Protein AF-A0A7C7WLL2-F1 (afdb_monomer_lite)

Secondary structure (DSSP, 8-state):
------EEEE----TT----HHHHHIIIIIHHHHHHHHHTTSEEEEEEE-TTS-EEEEEEE-HHHHHHHHHHHHHHHHHHHHHHHHHHHHTT-

Radius of gyration: 18.77 Å; chains: 1; bounding box: 48×25×51 Å

pLDDT: mean 73.55, std 18.35, range [29.75, 93.69]

Structure (mmCIF, N/CA/C/O backbone):
data_AF-A0A7C7WLL2-F1
#
_entry.id   AF-A0A7C7WLL2-F1
#
loop_
_atom_site.group_PDB
_atom_site.id
_atom_site.type_symbol
_atom_site.label_atom_id
_atom_site.label_alt_id
_atom_site.label_comp_id
_atom_site.label_asym_id
_atom_site.label_entity_id
_atom_site.label_seq_id
_atom_site.pdbx_PDB_ins_code
_atom_site.Cartn_x
_atom_site.Cartn_y
_atom_site.Cartn_z
_atom_site.occupancy
_atom_site.B_iso_or_equiv
_atom_site.auth_seq_id
_atom_site.auth_comp_id
_atom_site.auth_asym_id
_atom_site.auth_atom_id
_atom_site.pdbx_PDB_model_num
ATOM 1 N N . MET A 1 1 ? -7.944 16.378 -4.404 1.00 29.75 1 MET A N 1
ATOM 2 C CA . MET A 1 1 ? -7.373 15.457 -5.411 1.00 29.75 1 MET A CA 1
ATOM 3 C C . MET A 1 1 ? -6.427 14.500 -4.694 1.00 29.75 1 MET A C 1
ATOM 5 O O . MET A 1 1 ? -5.422 14.959 -4.164 1.00 29.75 1 MET A O 1
ATOM 9 N N . LEU A 1 2 ? -6.768 13.210 -4.573 1.00 32.12 2 LEU A N 1
ATOM 10 C CA . LEU A 1 2 ? -5.834 12.215 -4.032 1.00 32.12 2 LEU A CA 1
ATOM 11 C C . LEU A 1 2 ? -4.700 12.045 -5.043 1.00 32.12 2 LEU A C 1
ATOM 13 O O . LEU A 1 2 ? -4.908 11.475 -6.114 1.00 32.12 2 LEU A O 1
ATOM 17 N N . HIS A 1 3 ? -3.528 12.585 -4.719 1.00 32.59 3 HIS A N 1
ATOM 18 C CA . HIS A 1 3 ? -2.330 12.341 -5.505 1.00 32.59 3 HIS A CA 1
ATOM 19 C C . HIS A 1 3 ? -2.050 10.832 -5.432 1.00 32.59 3 HIS A C 1
ATOM 21 O O . HIS A 1 3 ? -2.109 10.266 -4.334 1.00 32.59 3 HIS A O 1
ATOM 27 N N . PRO A 1 4 ? -1.828 10.140 -6.564 1.00 40.03 4 PRO A N 1
ATOM 28 C CA . PRO A 1 4 ? -1.380 8.756 -6.519 1.00 40.03 4 PRO A CA 1
ATOM 29 C C . PRO A 1 4 ? -0.136 8.702 -5.629 1.00 40.03 4 PRO A C 1
ATOM 31 O O . PRO A 1 4 ? 0.740 9.551 -5.760 1.00 40.03 4 PRO A O 1
ATOM 34 N N . ILE A 1 5 ? -0.090 7.753 -4.691 1.00 46.78 5 ILE A N 1
ATOM 35 C CA . ILE A 1 5 ? 1.085 7.535 -3.844 1.00 46.78 5 ILE A CA 1
ATOM 36 C C . ILE A 1 5 ? 2.229 7.135 -4.780 1.00 46.78 5 ILE A C 1
ATOM 38 O O . ILE A 1 5 ? 2.357 5.974 -5.159 1.00 46.78 5 ILE A O 1
ATOM 42 N N . GLU A 1 6 ? 3.009 8.116 -5.214 1.00 49.69 6 GLU A N 1
ATOM 43 C CA . GLU A 1 6 ? 4.181 7.924 -6.049 1.00 49.69 6 GLU A CA 1
ATOM 44 C C . GLU A 1 6 ? 5.349 7.640 -5.111 1.00 49.69 6 GLU A C 1
ATOM 46 O O . GLU A 1 6 ? 6.060 8.534 -4.649 1.00 49.69 6 GLU A O 1
ATOM 51 N N . VAL A 1 7 ? 5.504 6.367 -4.746 1.00 55.94 7 VAL A N 1
ATOM 52 C CA . VAL A 1 7 ? 6.686 5.945 -3.996 1.00 55.94 7 VAL A CA 1
ATOM 53 C C . VAL A 1 7 ? 7.862 5.973 -4.967 1.00 55.94 7 VAL A C 1
ATOM 55 O O . VAL A 1 7 ? 7.975 5.116 -5.845 1.00 55.94 7 VAL A O 1
ATOM 58 N N . ARG A 1 8 ? 8.722 6.987 -4.827 1.00 55.59 8 ARG A N 1
ATOM 59 C CA . ARG A 1 8 ? 9.949 7.144 -5.614 1.00 55.59 8 ARG A CA 1
ATOM 60 C C . ARG A 1 8 ? 11.120 6.557 -4.838 1.00 55.59 8 ARG A C 1
ATOM 62 O O . ARG A 1 8 ? 11.595 7.173 -3.886 1.00 55.59 8 ARG A O 1
ATOM 69 N N . ILE A 1 9 ? 11.609 5.392 -5.261 1.00 60.03 9 ILE A N 1
ATOM 70 C CA . ILE A 1 9 ? 12.848 4.825 -4.715 1.00 60.03 9 ILE A CA 1
ATOM 71 C C . ILE A 1 9 ? 13.989 5.130 -5.677 1.00 60.03 9 ILE A C 1
ATOM 73 O O . ILE A 1 9 ? 13.981 4.707 -6.836 1.00 60.03 9 ILE A O 1
ATOM 77 N N . ARG A 1 10 ? 14.962 5.901 -5.184 1.00 59.06 10 ARG A N 1
ATOM 78 C CA . ARG A 1 10 ? 16.213 6.186 -5.889 1.00 59.06 10 ARG A CA 1
ATOM 79 C C . ARG A 1 10 ? 17.140 4.986 -5.739 1.00 59.06 10 ARG A C 1
ATOM 81 O O . ARG A 1 10 ? 17.367 4.533 -4.621 1.00 59.06 10 ARG A O 1
ATOM 88 N N . TYR A 1 11 ? 17.683 4.512 -6.853 1.00 49.19 11 TYR A N 1
ATOM 89 C CA . TYR A 1 11 ? 18.733 3.501 -6.850 1.00 49.19 11 TYR A CA 1
ATOM 90 C C . TYR A 1 11 ? 20.052 4.190 -7.173 1.00 49.19 11 TYR A C 1
ATOM 92 O O . TYR A 1 11 ? 20.223 4.725 -8.266 1.00 49.19 11 TYR A O 1
ATOM 100 N N . GLY A 1 12 ? 20.971 4.204 -6.213 1.00 49.28 12 GLY A N 1
ATOM 101 C CA . GLY A 1 12 ? 22.308 4.749 -6.409 1.00 49.28 12 GLY A CA 1
ATOM 102 C C . GLY A 1 12 ? 22.939 5.182 -5.095 1.00 49.28 12 GLY A C 1
ATOM 103 O O . GLY A 1 12 ? 22.367 5.987 -4.363 1.00 49.28 12 GLY A O 1
ATOM 104 N N . ASN A 1 13 ? 24.125 4.648 -4.816 1.00 49.72 13 ASN A N 1
ATOM 105 C CA . ASN A 1 13 ? 24.997 5.159 -3.770 1.00 49.72 13 ASN A CA 1
ATOM 106 C C . ASN A 1 13 ? 25.489 6.547 -4.230 1.00 49.72 13 ASN A C 1
ATOM 108 O O . ASN A 1 13 ? 26.020 6.627 -5.345 1.00 49.72 13 ASN A O 1
ATOM 112 N N . PRO A 1 14 ? 25.286 7.650 -3.481 1.00 49.41 14 PRO A N 1
ATOM 113 C CA . PRO A 1 14 ? 25.900 8.917 -3.844 1.00 49.41 14 PRO A CA 1
ATOM 114 C C . PRO A 1 14 ? 27.413 8.711 -3.838 1.00 49.41 14 PRO A C 1
ATOM 116 O O . PRO A 1 14 ? 28.009 8.400 -2.809 1.00 49.41 14 PRO A O 1
ATOM 119 N N . ILE A 1 15 ? 28.029 8.844 -5.010 1.00 50.78 15 ILE A N 1
ATOM 120 C CA . ILE A 1 15 ? 29.482 8.886 -5.164 1.00 50.78 15 ILE A CA 1
ATOM 121 C C . ILE A 1 15 ? 29.962 10.103 -4.355 1.00 50.78 15 ILE A C 1
ATOM 123 O O . ILE A 1 15 ? 29.877 11.232 -4.825 1.00 50.78 15 ILE A O 1
ATOM 127 N N . GLY A 1 16 ? 30.357 9.875 -3.097 1.00 57.31 16 GLY A N 1
ATOM 128 C CA . GLY A 1 16 ? 30.899 10.892 -2.191 1.00 57.31 16 GLY A CA 1
ATOM 129 C C . GLY A 1 16 ? 29.935 11.551 -1.190 1.00 57.31 16 GLY A C 1
ATOM 130 O O . GLY A 1 16 ? 30.102 12.734 -0.914 1.00 57.31 16 GLY A O 1
ATOM 131 N N . GLY A 1 17 ? 28.952 10.849 -0.612 1.00 47.88 17 GLY A N 1
ATOM 132 C CA . GLY A 1 17 ? 28.085 11.446 0.417 1.00 47.88 17 GLY A CA 1
ATOM 133 C C . GLY A 1 17 ? 27.680 10.470 1.512 1.00 47.88 17 GLY A C 1
ATOM 134 O O . GLY A 1 17 ? 27.231 9.366 1.227 1.00 47.88 17 GLY A O 1
ATOM 135 N N . THR A 1 18 ? 27.837 10.885 2.766 1.00 52.94 18 THR A N 1
ATOM 136 C CA . THR A 1 18 ? 27.440 10.142 3.965 1.00 52.94 18 THR A CA 1
ATOM 137 C C . THR A 1 18 ? 26.015 9.589 3.867 1.00 52.94 18 THR A C 1
ATOM 139 O O . THR A 1 18 ? 25.059 10.289 3.523 1.00 52.94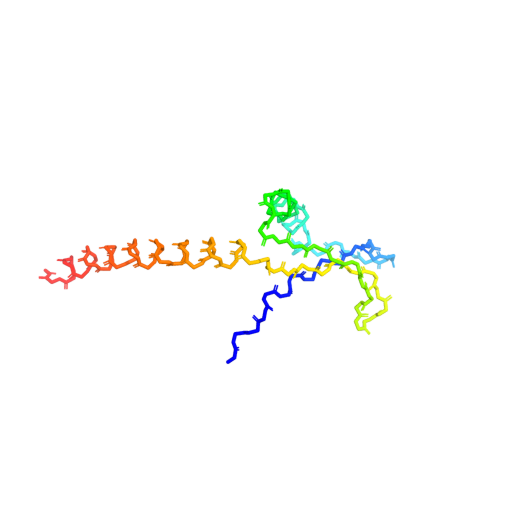 18 THR A O 1
ATOM 142 N N . MET A 1 19 ? 25.878 8.305 4.198 1.00 50.91 19 MET A N 1
ATOM 143 C CA . MET A 1 19 ? 24.605 7.602 4.307 1.00 50.91 19 MET A CA 1
ATOM 144 C C . MET A 1 19 ? 23.801 8.269 5.432 1.00 50.91 19 MET A C 1
ATOM 146 O O . MET A 1 19 ? 24.159 8.193 6.604 1.00 50.91 19 MET A O 1
ATOM 150 N N . SER A 1 20 ? 22.765 9.036 5.083 1.00 53.38 20 SER A N 1
ATOM 151 C CA . SER A 1 20 ? 21.898 9.653 6.092 1.00 53.38 20 SER A CA 1
ATOM 152 C C . SER A 1 20 ? 21.108 8.551 6.810 1.00 53.38 20 SER A C 1
ATOM 154 O O . SER A 1 20 ? 20.603 7.667 6.120 1.00 53.38 20 SER A O 1
ATOM 156 N N . PRO A 1 21 ? 20.874 8.612 8.135 1.00 49.78 21 PRO A N 1
ATOM 157 C CA . PRO A 1 21 ? 20.149 7.568 8.885 1.00 49.78 21 PRO A CA 1
ATOM 158 C C . PRO A 1 21 ? 18.716 7.318 8.373 1.00 49.78 21 PRO A C 1
ATOM 160 O O . PRO A 1 21 ? 18.126 6.257 8.563 1.00 49.78 21 PRO A O 1
ATOM 163 N N . LYS A 1 22 ? 18.158 8.279 7.627 1.00 51.84 22 LYS A N 1
ATOM 164 C CA . LYS A 1 22 ? 16.900 8.136 6.887 1.00 51.84 22 LYS A CA 1
ATOM 165 C C . LYS A 1 22 ? 17.008 7.211 5.666 1.00 51.84 22 LYS A C 1
ATOM 167 O O . LYS A 1 22 ? 15.999 6.977 5.038 1.00 51.84 22 LYS A O 1
ATOM 172 N N . SER A 1 23 ? 18.174 6.704 5.283 1.00 52.88 23 SER A N 1
ATOM 173 C CA . SER A 1 23 ? 18.334 5.775 4.153 1.00 52.88 23 SER A CA 1
ATOM 174 C C . SER A 1 23 ? 18.392 4.309 4.597 1.00 52.88 23 SER A C 1
ATOM 176 O O . SER A 1 23 ? 17.869 3.452 3.886 1.00 52.88 23 SER A O 1
ATOM 178 N N . ASP A 1 24 ? 18.869 4.031 5.812 1.00 52.91 24 ASP A N 1
ATOM 179 C CA . ASP A 1 24 ? 18.993 2.668 6.354 1.00 52.91 24 ASP A CA 1
ATOM 180 C C . ASP A 1 24 ? 17.629 2.023 6.624 1.00 52.91 24 ASP A C 1
ATOM 182 O O . ASP A 1 24 ? 17.362 0.894 6.212 1.00 52.91 24 ASP A O 1
ATOM 186 N N . VAL A 1 25 ? 16.707 2.783 7.225 1.00 55.06 25 VAL A N 1
ATOM 187 C CA . VAL A 1 25 ? 15.327 2.328 7.482 1.00 55.06 25 VAL A CA 1
ATOM 188 C C . VAL A 1 25 ? 14.570 2.055 6.174 1.00 55.06 25 VAL A C 1
ATOM 190 O O . VAL A 1 25 ? 13.739 1.147 6.096 1.00 55.06 25 VAL A O 1
ATOM 193 N N . TRP A 1 26 ? 14.868 2.825 5.124 1.00 55.00 26 TRP A N 1
ATOM 194 C CA . TRP A 1 26 ? 14.196 2.715 3.827 1.00 55.00 26 TRP A CA 1
ATOM 195 C C . TRP A 1 26 ? 14.707 1.524 3.014 1.00 55.00 26 TRP A C 1
ATOM 197 O O . TRP A 1 26 ? 13.919 0.899 2.308 1.00 55.00 26 TRP A O 1
ATOM 207 N N . GLN A 1 27 ? 15.989 1.171 3.127 1.00 57.44 27 GLN A N 1
ATOM 208 C CA . GLN A 1 27 ? 16.534 -0.003 2.443 1.00 57.44 27 GLN A CA 1
ATOM 209 C C . GLN A 1 27 ? 16.184 -1.313 3.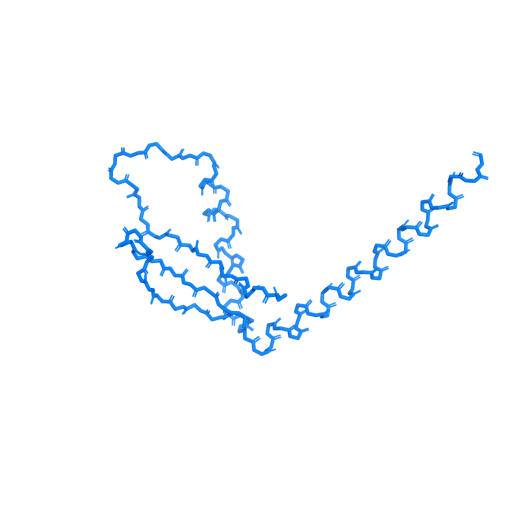167 1.00 57.44 27 GLN A C 1
ATOM 211 O O . GLN A 1 27 ? 15.828 -2.285 2.505 1.00 57.44 27 GLN A O 1
ATOM 216 N N . GLY A 1 28 ? 16.211 -1.337 4.506 1.00 60.28 28 GLY A N 1
ATOM 217 C CA . GLY A 1 28 ? 16.005 -2.567 5.283 1.00 60.28 28 GLY A CA 1
ATOM 218 C C . GLY A 1 28 ? 14.550 -3.038 5.401 1.00 60.28 28 GLY A C 1
ATOM 219 O O . GLY A 1 28 ? 14.289 -4.237 5.352 1.00 60.28 28 GLY A O 1
ATOM 220 N N . THR A 1 29 ? 13.589 -2.117 5.527 1.00 68.75 29 THR A N 1
ATOM 221 C CA . THR A 1 29 ? 12.202 -2.482 5.891 1.00 68.75 29 THR A CA 1
ATOM 222 C C . THR A 1 29 ? 11.201 -2.226 4.771 1.00 68.75 29 THR A C 1
ATOM 224 O O . THR A 1 29 ? 10.262 -2.999 4.588 1.00 68.75 29 THR A O 1
ATOM 227 N N . LEU A 1 30 ? 11.388 -1.157 3.995 1.00 74.44 30 LEU A N 1
ATOM 228 C CA . LEU A 1 30 ? 10.421 -0.767 2.967 1.00 74.44 30 LEU A CA 1
ATOM 229 C C . LEU A 1 30 ? 10.594 -1.571 1.674 1.00 74.44 30 LEU A C 1
ATOM 231 O O . LEU A 1 30 ? 9.604 -1.915 1.030 1.00 74.44 30 LEU A O 1
ATOM 235 N N . TYR A 1 31 ? 11.832 -1.893 1.292 1.00 75.69 31 TYR A N 1
ATOM 236 C CA . TYR A 1 31 ? 12.090 -2.585 0.032 1.00 75.69 31 TYR A CA 1
ATOM 237 C C . TYR A 1 31 ? 11.460 -3.988 -0.032 1.00 75.69 31 TYR A C 1
ATOM 239 O O . TYR A 1 31 ? 10.712 -4.239 -0.981 1.00 75.69 31 TYR A O 1
ATOM 247 N N . PRO A 1 32 ? 11.617 -4.861 0.987 1.00 83.25 32 PRO A N 1
ATOM 248 C CA . PRO A 1 32 ? 10.951 -6.165 0.990 1.00 83.25 32 PRO A CA 1
ATOM 249 C C . PRO A 1 32 ? 9.421 -6.053 0.966 1.00 83.25 32 PRO A C 1
ATOM 251 O O . PRO A 1 32 ? 8.744 -6.852 0.326 1.00 83.25 32 PRO A O 1
ATOM 254 N N . GLN A 1 33 ? 8.860 -5.036 1.628 1.00 85.75 33 GLN A N 1
ATOM 255 C CA . GLN A 1 33 ? 7.414 -4.805 1.627 1.00 85.75 33 GLN A CA 1
ATOM 256 C C . GLN A 1 33 ? 6.903 -4.394 0.245 1.00 85.75 33 GLN A C 1
ATOM 258 O O . GLN A 1 33 ? 5.862 -4.879 -0.190 1.00 85.75 33 GLN A O 1
ATOM 263 N N . LEU A 1 34 ? 7.628 -3.527 -0.463 1.00 84.12 34 LEU A N 1
ATOM 264 C CA . LEU A 1 34 ? 7.258 -3.127 -1.819 1.00 84.12 34 LEU A CA 1
ATOM 265 C C . LEU A 1 34 ? 7.418 -4.270 -2.817 1.00 84.12 34 LEU A C 1
ATOM 267 O O . LEU A 1 34 ? 6.538 -4.438 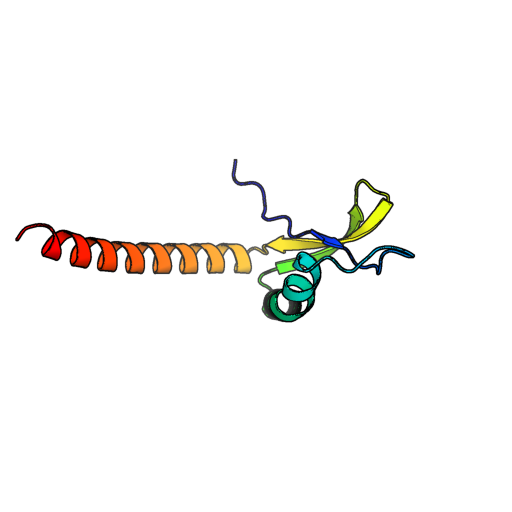-3.654 1.00 84.12 34 LEU A O 1
ATOM 271 N N . MET A 1 35 ? 8.478 -5.076 -2.700 1.00 85.00 35 MET A N 1
ATOM 272 C CA . MET A 1 35 ? 8.625 -6.289 -3.509 1.00 85.00 35 MET A CA 1
ATOM 273 C C . MET A 1 35 ? 7.433 -7.219 -3.312 1.00 85.00 35 MET A C 1
ATOM 275 O O . MET A 1 35 ? 6.800 -7.602 -4.287 1.00 85.00 35 MET A O 1
ATOM 279 N N . LYS A 1 36 ? 7.045 -7.478 -2.060 1.00 90.00 36 LYS A N 1
ATOM 280 C CA . LYS A 1 36 ? 5.874 -8.303 -1.757 1.00 90.00 36 LYS A CA 1
ATOM 281 C C . LYS A 1 36 ? 4.582 -7.732 -2.344 1.00 90.00 36 LYS A C 1
ATOM 283 O O . LYS A 1 36 ? 3.783 -8.464 -2.907 1.00 90.00 36 LYS A O 1
ATOM 288 N N . LEU A 1 37 ? 4.373 -6.418 -2.253 1.00 89.56 37 LEU A N 1
ATOM 289 C CA . LEU A 1 37 ? 3.200 -5.772 -2.852 1.00 89.56 37 LEU A CA 1
ATOM 290 C C . LEU A 1 37 ? 3.198 -5.847 -4.388 1.00 89.56 37 LEU A C 1
ATOM 292 O O . LEU A 1 37 ? 2.123 -5.826 -4.991 1.00 89.56 37 LEU A O 1
ATOM 296 N N . GLU A 1 38 ? 4.372 -5.870 -5.020 1.00 89.56 38 GLU A N 1
ATOM 297 C CA . GLU A 1 38 ? 4.526 -6.031 -6.468 1.00 89.56 38 GLU A CA 1
ATOM 298 C C . GLU A 1 38 ? 4.291 -7.492 -6.886 1.00 89.56 38 GLU A C 1
ATOM 300 O O . GLU A 1 38 ? 3.535 -7.730 -7.825 1.00 89.56 38 GLU A O 1
ATOM 305 N N . GLU A 1 39 ? 4.840 -8.456 -6.139 1.00 92.00 39 GLU A N 1
ATOM 306 C CA . GLU A 1 39 ? 4.605 -9.902 -6.299 1.00 92.00 39 GLU A CA 1
ATOM 307 C C . GLU A 1 39 ? 3.125 -10.268 -6.119 1.00 92.00 39 GLU A C 1
ATOM 309 O O . GLU A 1 39 ? 2.556 -10.983 -6.942 1.00 92.00 39 GLU A O 1
ATOM 314 N N . ASP A 1 40 ? 2.466 -9.699 -5.106 1.00 93.50 40 ASP A N 1
ATOM 315 C CA . ASP A 1 40 ? 1.026 -9.854 -4.864 1.00 93.50 40 ASP A CA 1
ATOM 316 C C . ASP A 1 40 ? 0.163 -9.116 -5.919 1.00 93.50 40 ASP A C 1
ATOM 318 O O . ASP A 1 40 ? -1.071 -9.167 -5.889 1.00 93.50 40 ASP A O 1
ATOM 322 N N . GLY A 1 41 ? 0.784 -8.375 -6.846 1.00 92.81 41 GLY A N 1
ATOM 323 C CA . GLY A 1 41 ? 0.108 -7.652 -7.923 1.00 92.81 41 GLY A CA 1
ATOM 324 C C . GLY A 1 41 ? -0.688 -6.428 -7.462 1.00 92.81 41 GLY A C 1
ATOM 325 O O . GLY A 1 41 ? -1.544 -5.925 -8.200 1.00 92.81 41 GLY A O 1
ATOM 326 N N . TYR A 1 42 ? -0.446 -5.921 -6.250 1.00 92.81 42 TYR A N 1
ATOM 327 C CA . TYR A 1 42 ? -1.098 -4.719 -5.719 1.00 92.81 42 TYR A CA 1
ATOM 328 C C . TYR A 1 42 ? -0.453 -3.423 -6.218 1.00 92.81 42 TYR A C 1
ATOM 330 O O . TYR A 1 42 ? -1.135 -2.398 -6.332 1.00 92.81 42 TYR A O 1
ATOM 338 N N . ILE A 1 43 ? 0.832 -3.460 -6.563 1.00 90.94 43 ILE A N 1
ATOM 339 C CA . ILE A 1 43 ? 1.540 -2.348 -7.202 1.00 90.94 43 ILE A CA 1
ATOM 340 C C . ILE A 1 43 ? 2.246 -2.812 -8.477 1.00 90.94 43 ILE A C 1
ATOM 342 O O . ILE A 1 43 ? 2.500 -3.993 -8.667 1.00 90.94 43 ILE A O 1
ATOM 346 N N . THR A 1 44 ? 2.559 -1.868 -9.357 1.00 87.38 44 THR A N 1
ATOM 347 C CA . THR A 1 44 ? 3.442 -2.070 -10.510 1.00 87.38 44 THR A CA 1
ATOM 348 C C . THR A 1 44 ? 4.564 -1.047 -10.459 1.00 87.38 44 THR A C 1
ATOM 350 O O . THR A 1 44 ? 4.307 0.127 -10.177 1.00 87.38 44 THR A O 1
ATOM 353 N N . GLY A 1 45 ? 5.799 -1.493 -10.680 1.00 86.62 45 GLY A N 1
ATOM 354 C CA . GLY A 1 45 ? 6.974 -0.644 -10.767 1.00 86.62 45 GLY A CA 1
ATOM 355 C C . GLY A 1 45 ? 7.417 -0.381 -12.205 1.00 86.62 45 GLY A C 1
ATOM 356 O O . GLY A 1 45 ? 7.574 -1.305 -12.997 1.00 86.62 45 GLY A O 1
ATOM 357 N N . SER A 1 46 ?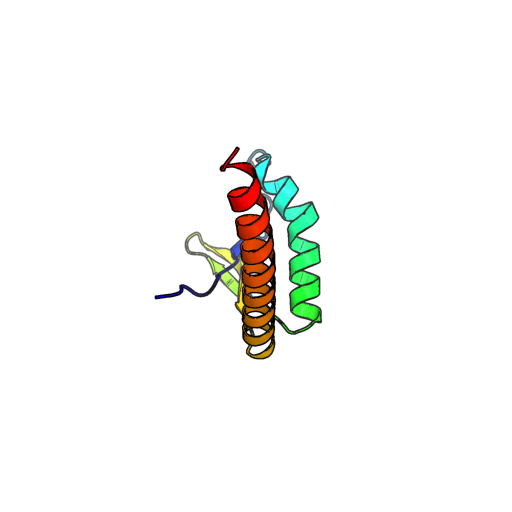 7.709 0.876 -12.528 1.00 81.06 46 SER A N 1
ATOM 358 C CA . SER A 1 46 ? 8.323 1.288 -13.793 1.00 81.06 46 SER A CA 1
ATOM 359 C C . SER A 1 46 ? 9.597 2.084 -13.537 1.00 81.06 46 SER A C 1
ATOM 361 O O . SER A 1 46 ? 9.611 2.993 -12.705 1.00 81.06 46 SER A O 1
ATOM 363 N N . TRP A 1 47 ? 10.668 1.770 -14.259 1.00 81.81 47 TRP A N 1
ATOM 364 C CA . TRP A 1 47 ? 11.893 2.565 -14.221 1.00 81.81 47 TRP A CA 1
ATOM 365 C C . TRP A 1 47 ? 11.709 3.867 -14.995 1.00 81.81 47 TRP A C 1
ATOM 367 O O . TRP A 1 47 ? 11.189 3.862 -16.106 1.00 81.81 47 TRP A O 1
ATOM 377 N N . GLY A 1 48 ? 12.177 4.968 -14.422 1.00 79.38 48 GLY A N 1
ATOM 378 C CA . GLY A 1 48 ? 12.196 6.269 -15.073 1.00 79.38 48 GLY A CA 1
ATOM 379 C C . GLY A 1 48 ? 13.378 7.109 -14.610 1.00 79.38 48 GLY A C 1
ATOM 380 O O . GLY A 1 48 ? 14.173 6.696 -13.761 1.00 79.38 48 GLY A O 1
ATOM 381 N N . VAL A 1 49 ? 13.481 8.303 -15.177 1.00 75.25 49 VAL A N 1
ATOM 382 C CA . VAL A 1 49 ? 14.470 9.309 -14.792 1.00 75.25 49 VAL A CA 1
ATOM 383 C C . VAL A 1 49 ? 13.766 10.320 -13.895 1.00 75.25 49 VAL A C 1
ATOM 385 O O . VAL A 1 49 ? 12.740 10.876 -14.281 1.00 75.25 49 VAL A O 1
ATOM 388 N N . SER A 1 50 ? 14.262 10.525 -12.676 1.00 69.00 50 SER A N 1
ATOM 389 C CA . SER A 1 50 ? 13.756 11.591 -11.811 1.00 69.00 50 SER A CA 1
ATOM 390 C C . SER A 1 50 ? 14.247 12.960 -12.276 1.00 69.00 50 SER A C 1
ATOM 392 O O . SER A 1 50 ? 15.208 13.059 -13.027 1.00 69.00 50 SER A O 1
ATOM 394 N N . GLU A 1 51 ? 13.619 14.029 -11.787 1.00 66.81 51 GLU A N 1
ATOM 395 C CA . GLU A 1 51 ? 13.918 15.427 -12.160 1.00 66.81 51 GLU A CA 1
ATOM 396 C C . GLU A 1 51 ? 15.401 15.819 -12.035 1.00 66.81 51 GLU A C 1
ATOM 398 O O . GLU A 1 51 ? 15.862 16.733 -12.704 1.00 66.81 51 GLU A O 1
ATOM 403 N N . ASN A 1 52 ? 16.169 15.109 -11.208 1.00 65.00 52 ASN A N 1
ATOM 404 C CA . ASN A 1 52 ? 17.608 15.296 -11.026 1.00 65.00 52 ASN A CA 1
ATOM 405 C C . ASN A 1 52 ? 18.479 14.382 -11.919 1.00 65.00 52 ASN A C 1
ATOM 407 O O . ASN A 1 52 ? 19.645 14.158 -11.603 1.00 65.00 52 ASN A O 1
ATOM 411 N N . GLY A 1 53 ? 17.916 13.783 -12.971 1.00 67.38 53 GLY A N 1
ATOM 412 C CA . GLY A 1 53 ? 18.636 12.919 -13.914 1.00 67.38 53 GLY A CA 1
ATOM 413 C C . GLY A 1 53 ? 18.972 11.514 -13.395 1.00 67.38 53 GLY A C 1
ATOM 414 O O . GLY A 1 53 ? 19.608 10.736 -14.102 1.00 67.38 53 GLY A O 1
ATOM 415 N N . GLN A 1 54 ? 18.558 11.153 -12.177 1.00 72.06 54 GLN A N 1
ATOM 416 C CA . GLN A 1 54 ? 18.863 9.844 -11.590 1.00 72.06 54 GLN A CA 1
ATOM 417 C C . GLN A 1 54 ? 17.824 8.785 -11.974 1.00 72.06 54 GLN A C 1
ATOM 419 O O . GLN A 1 54 ? 16.631 9.067 -12.079 1.00 72.06 54 GLN A O 1
ATOM 424 N N . ARG A 1 55 ? 18.264 7.531 -12.139 1.00 70.75 55 ARG A N 1
ATOM 425 C CA . ARG A 1 55 ? 17.345 6.402 -12.332 1.00 70.75 55 ARG A CA 1
ATOM 426 C C . ARG A 1 55 ? 16.593 6.120 -11.032 1.00 70.75 55 ARG A C 1
ATOM 428 O O . ARG A 1 55 ? 17.192 5.850 -9.991 1.00 70.75 55 ARG A O 1
ATOM 435 N N . ALA A 1 56 ? 15.271 6.142 -11.111 1.00 75.31 56 ALA A N 1
ATOM 436 C CA . ALA A 1 56 ? 14.385 5.795 -10.011 1.00 75.31 56 ALA A CA 1
ATOM 437 C C . ALA A 1 56 ? 13.341 4.780 -10.479 1.00 75.31 56 ALA A C 1
ATOM 439 O O . ALA A 1 56 ? 12.917 4.794 -11.638 1.00 75.31 56 ALA A O 1
ATOM 440 N N . LYS A 1 57 ? 12.924 3.893 -9.574 1.00 75.50 57 LYS A N 1
ATOM 441 C CA . LYS A 1 57 ? 11.762 3.030 -9.804 1.00 75.50 57 LYS A CA 1
ATOM 442 C C . LYS A 1 57 ? 10.540 3.722 -9.206 1.00 75.50 57 LYS A C 1
ATOM 444 O O . LYS A 1 57 ? 10.548 4.099 -8.032 1.00 75.50 57 LYS A O 1
ATOM 449 N N . PHE A 1 58 ? 9.526 3.905 -10.038 1.00 79.62 58 PHE A N 1
ATOM 450 C CA . PHE A 1 58 ? 8.254 4.530 -9.701 1.00 79.62 58 PHE A CA 1
ATOM 451 C C . PHE A 1 58 ? 7.200 3.450 -9.541 1.00 79.62 58 PHE A C 1
ATOM 453 O O . PHE A 1 58 ? 7.020 2.641 -10.448 1.00 79.62 58 PHE A O 1
ATOM 460 N N . TYR A 1 59 ? 6.502 3.442 -8.409 1.00 83.44 59 TYR A N 1
ATOM 461 C CA . TYR A 1 59 ? 5.439 2.476 -8.152 1.00 83.44 59 TYR A CA 1
ATOM 462 C C . TYR A 1 59 ? 4.057 3.111 -8.273 1.00 83.44 59 TYR A C 1
ATOM 464 O O . TYR A 1 59 ? 3.832 4.242 -7.841 1.00 83.44 59 TYR A O 1
ATOM 472 N N . ARG A 1 60 ? 3.104 2.357 -8.824 1.00 85.81 60 ARG A N 1
ATOM 473 C CA . ARG A 1 60 ? 1.695 2.746 -8.928 1.00 85.81 60 ARG A CA 1
ATOM 474 C C . ARG A 1 60 ? 0.788 1.618 -8.449 1.00 85.81 60 ARG A C 1
ATOM 476 O O . ARG A 1 60 ? 1.024 0.456 -8.753 1.00 85.81 60 ARG A O 1
ATOM 483 N N . LEU A 1 61 ? -0.298 1.972 -7.761 1.00 88.56 61 LEU A N 1
ATOM 484 C CA . LEU A 1 61 ? -1.342 1.019 -7.375 1.00 88.56 61 LEU A CA 1
ATOM 485 C 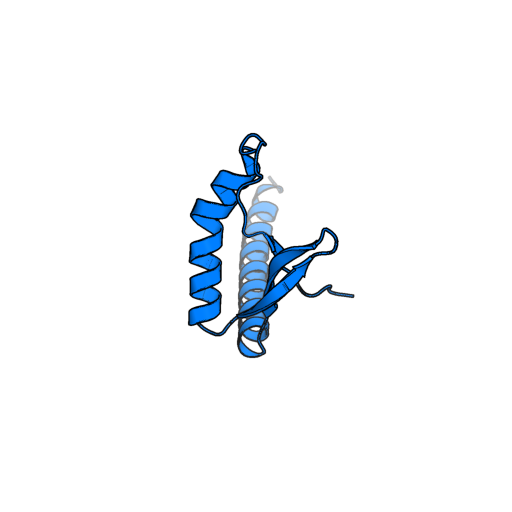C . LEU A 1 61 ? -2.076 0.454 -8.595 1.00 88.56 61 LEU A C 1
ATOM 487 O O . LEU A 1 61 ? -2.605 1.207 -9.423 1.00 88.56 61 LEU A O 1
ATOM 491 N N . THR A 1 62 ? -2.199 -0.868 -8.636 1.00 92.56 62 THR A N 1
ATOM 492 C CA . THR A 1 62 ? -3.039 -1.583 -9.599 1.00 92.56 62 THR A CA 1
ATOM 493 C C . THR A 1 62 ? -4.518 -1.507 -9.196 1.00 92.56 62 THR A C 1
ATOM 495 O O . THR A 1 62 ? -4.876 -1.058 -8.102 1.00 92.56 62 THR A O 1
ATOM 498 N N . LYS A 1 63 ? -5.426 -1.966 -10.068 1.00 92.1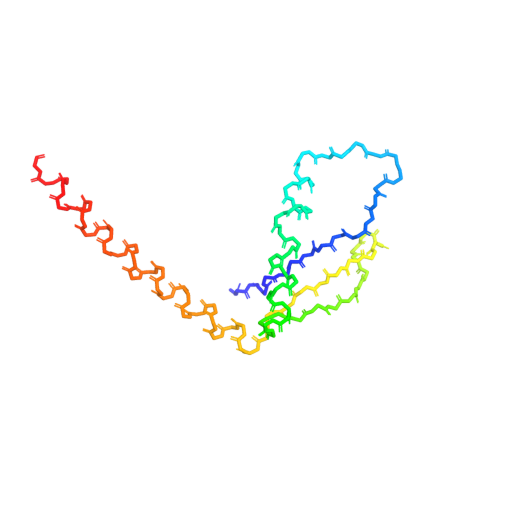9 63 LYS A N 1
ATOM 499 C CA . LYS A 1 63 ? -6.861 -2.054 -9.739 1.00 92.19 63 LYS A CA 1
ATOM 500 C C . LYS A 1 63 ? -7.120 -2.978 -8.525 1.00 92.19 63 LYS A C 1
ATOM 502 O O . LYS A 1 63 ? -7.859 -2.552 -7.635 1.00 92.19 63 LYS A O 1
ATOM 507 N N . PRO A 1 64 ? -6.513 -4.182 -8.423 1.00 92.50 64 PRO A N 1
ATOM 508 C CA . PRO A 1 64 ? -6.518 -4.972 -7.188 1.00 92.50 64 PRO A CA 1
ATOM 509 C C . PRO A 1 64 ? -5.959 -4.224 -5.975 1.00 92.50 64 PRO A C 1
ATOM 511 O O . PRO A 1 64 ? -6.604 -4.218 -4.927 1.00 92.50 64 PRO A O 1
ATOM 514 N N . GLY A 1 65 ? -4.825 -3.528 -6.126 1.00 91.44 65 GLY A N 1
ATOM 515 C CA . GLY A 1 65 ? -4.200 -2.765 -5.041 1.00 91.44 65 GLY A CA 1
ATOM 516 C C . GLY A 1 65 ? -5.103 -1.683 -4.467 1.00 91.44 65 GLY A C 1
ATOM 517 O O . GLY A 1 65 ? -5.234 -1.562 -3.252 1.00 91.44 65 GLY A O 1
ATOM 518 N N . ARG A 1 66 ? -5.817 -0.945 -5.325 1.00 92.12 66 ARG A N 1
ATOM 519 C CA . ARG A 1 66 ? -6.793 0.067 -4.886 1.00 92.12 66 ARG A CA 1
ATOM 520 C C . ARG A 1 66 ? -7.944 -0.537 -4.081 1.00 92.12 66 ARG A C 1
ATOM 522 O O . ARG A 1 66 ? -8.335 0.037 -3.070 1.00 92.12 66 ARG A O 1
ATOM 529 N N . ARG A 1 67 ? -8.470 -1.696 -4.497 1.00 92.00 67 ARG A N 1
ATOM 530 C CA . ARG A 1 67 ? -9.530 -2.396 -3.748 1.00 92.00 67 ARG A CA 1
ATOM 531 C C . ARG A 1 67 ? -9.031 -2.871 -2.387 1.00 92.00 67 ARG A C 1
ATOM 533 O O . ARG A 1 67 ? -9.720 -2.686 -1.387 1.00 92.00 67 ARG A O 1
ATOM 540 N N . ARG A 1 68 ? -7.825 -3.445 -2.342 1.00 91.25 68 ARG A N 1
ATOM 541 C CA . ARG A 1 68 ? -7.200 -3.885 -1.089 1.00 91.25 68 ARG A CA 1
ATOM 542 C C . ARG A 1 68 ? -6.981 -2.709 -0.142 1.00 91.25 68 ARG A C 1
ATOM 544 O O . ARG A 1 68 ? -7.348 -2.814 1.023 1.00 91.25 68 ARG A O 1
ATOM 551 N N . LEU A 1 69 ? -6.455 -1.595 -0.651 1.00 90.06 69 LEU A N 1
ATOM 552 C CA . LEU A 1 69 ? -6.242 -0.374 0.124 1.00 90.06 69 LEU A CA 1
ATOM 553 C C . LEU A 1 69 ? -7.551 0.155 0.720 1.00 90.06 69 LEU A C 1
ATOM 555 O O . LEU A 1 69 ? -7.590 0.461 1.906 1.00 90.06 69 LEU A O 1
ATOM 559 N N . ALA A 1 70 ? -8.627 0.207 -0.071 1.00 89.50 70 ALA A N 1
ATOM 560 C CA . ALA A 1 70 ? -9.939 0.630 0.417 1.00 89.50 70 ALA A CA 1
ATOM 561 C C . ALA A 1 70 ? -10.443 -0.269 1.558 1.00 89.50 70 ALA A C 1
ATOM 563 O O . ALA A 1 70 ? -10.909 0.237 2.576 1.00 89.50 70 ALA A O 1
ATOM 564 N N . LYS A 1 71 ? -10.282 -1.593 1.429 1.00 92.38 71 LYS A N 1
ATOM 565 C CA . LYS A 1 71 ? -10.662 -2.542 2.483 1.00 92.38 71 LYS A CA 1
ATOM 566 C C . LYS A 1 71 ? -9.851 -2.337 3.762 1.00 92.38 71 LYS A C 1
ATOM 568 O O . LYS A 1 71 ? -10.429 -2.269 4.837 1.00 92.38 71 LYS A O 1
ATOM 573 N N . VAL A 1 72 ? -8.528 -2.207 3.643 1.00 90.12 72 VAL A N 1
ATOM 574 C CA . VAL A 1 72 ? -7.646 -1.962 4.798 1.00 90.12 72 VAL A CA 1
ATOM 575 C C . VAL A 1 72 ? -7.998 -0.640 5.480 1.00 90.12 72 VAL A C 1
ATOM 577 O O . VAL A 1 72 ? -8.062 -0.586 6.703 1.00 90.12 72 VAL A O 1
ATOM 580 N N . ALA A 1 73 ? -8.271 0.414 4.707 1.00 89.88 73 ALA A N 1
ATOM 581 C CA . ALA A 1 73 ? -8.680 1.704 5.251 1.00 89.88 73 ALA A CA 1
ATOM 582 C C . ALA A 1 73 ? -10.013 1.609 6.010 1.00 89.88 73 ALA A C 1
ATOM 584 O O . ALA A 1 73 ? -10.132 2.160 7.102 1.00 89.88 73 ALA A O 1
ATOM 585 N N . GLN A 1 74 ? -10.988 0.876 5.468 1.00 92.06 74 GLN A N 1
ATOM 586 C CA . GLN A 1 74 ? -12.265 0.628 6.135 1.00 92.06 74 GLN A CA 1
ATOM 587 C C . GLN A 1 74 ? -12.079 -0.154 7.446 1.00 92.06 74 GLN A C 1
ATOM 589 O O . GLN A 1 74 ? -12.644 0.218 8.473 1.00 92.06 74 GLN A O 1
ATOM 594 N N . ASP A 1 75 ? -11.256 -1.202 7.432 1.00 91.56 75 ASP A N 1
ATOM 595 C CA . ASP A 1 75 ? -10.981 -2.025 8.617 1.00 91.56 75 ASP A CA 1
ATOM 596 C C . ASP A 1 75 ? -10.271 -1.215 9.708 1.00 91.56 75 ASP A C 1
ATOM 598 O O . ASP A 1 75 ? -10.583 -1.327 10.899 1.00 91.56 75 ASP A O 1
ATOM 602 N N . TRP A 1 76 ? -9.362 -0.331 9.296 1.00 91.31 76 TRP A N 1
ATOM 603 C CA . TRP A 1 76 ? -8.716 0.614 10.194 1.00 91.31 76 TRP A CA 1
ATOM 604 C C . TRP A 1 76 ? -9.719 1.590 10.810 1.00 91.31 76 TRP A C 1
ATOM 606 O O . TRP A 1 76 ? -9.737 1.749 12.027 1.00 91.31 76 TRP A O 1
ATOM 616 N N . GLN A 1 77 ? -10.597 2.192 10.001 1.00 92.62 77 GLN A N 1
ATOM 617 C CA . GLN A 1 77 ? -11.648 3.094 10.489 1.00 92.62 77 GLN A CA 1
ATOM 618 C C . GLN A 1 77 ? -12.584 2.414 11.492 1.00 92.62 77 GLN A C 1
ATOM 620 O O . GLN A 1 77 ? -12.965 3.017 12.492 1.00 92.62 77 GLN A O 1
ATOM 625 N N . GLN A 1 78 ? -12.944 1.152 11.257 1.00 93.06 78 GLN A N 1
ATOM 626 C CA . GLN A 1 78 ? -13.759 0.394 12.201 1.00 93.06 78 GLN A CA 1
ATOM 627 C C . GLN A 1 78 ? -13.018 0.168 13.524 1.00 93.06 78 GLN A C 1
ATOM 629 O O . GLN A 1 78 ? -13.589 0.361 14.597 1.00 93.06 78 GLN A O 1
ATOM 634 N N . THR A 1 79 ? -11.741 -0.205 13.451 1.00 92.12 79 THR A N 1
ATOM 635 C CA . THR A 1 79 ? -10.904 -0.435 14.635 1.00 92.12 79 THR A CA 1
ATOM 636 C C . THR A 1 79 ? -10.756 0.841 15.461 1.00 92.12 79 THR A C 1
ATOM 638 O O . THR A 1 79 ? -10.980 0.828 16.672 1.00 92.12 79 THR A O 1
ATOM 641 N N . THR A 1 80 ? -10.451 1.970 14.818 1.00 93.69 80 THR A N 1
ATOM 642 C CA . THR A 1 80 ? -10.316 3.256 15.511 1.00 93.69 80 THR A CA 1
ATOM 643 C C . THR A 1 80 ? -11.642 3.742 16.082 1.00 93.69 80 THR A C 1
ATOM 645 O O . THR A 1 80 ? -11.650 4.286 17.181 1.00 93.69 80 THR A O 1
ATOM 648 N N . ALA A 1 81 ? -12.772 3.494 15.412 1.00 92.25 81 ALA A N 1
ATOM 649 C CA . ALA A 1 81 ? -14.092 3.819 15.946 1.00 92.25 81 ALA A CA 1
ATOM 650 C C . ALA A 1 81 ? -14.424 3.020 17.218 1.00 92.25 81 ALA A C 1
ATOM 652 O O . ALA A 1 81 ? -15.023 3.562 18.146 1.00 92.25 81 ALA A O 1
ATOM 653 N N . ILE A 1 82 ? -14.033 1.744 17.285 1.00 92.50 82 ILE A N 1
ATOM 654 C CA . ILE A 1 82 ? -14.195 0.924 18.493 1.00 92.50 82 ILE A CA 1
ATOM 655 C C . ILE A 1 82 ? -13.332 1.483 19.626 1.00 92.50 82 ILE A C 1
ATOM 657 O O . ILE A 1 82 ? -13.851 1.744 20.710 1.00 92.50 82 ILE A O 1
ATOM 661 N N . LEU A 1 83 ? -12.045 1.730 19.367 1.00 92.88 83 LEU A N 1
ATOM 662 C CA . LEU A 1 83 ? -11.133 2.316 20.354 1.00 92.88 83 LEU A CA 1
ATOM 663 C C . LEU A 1 83 ? -11.628 3.681 20.851 1.00 92.88 83 LEU A C 1
ATOM 665 O O . LEU A 1 83 ? -11.635 3.929 22.053 1.00 92.88 83 LEU A O 1
ATOM 669 N N . ALA A 1 84 ? -12.124 4.534 19.954 1.00 91.75 84 ALA A N 1
ATOM 670 C CA . ALA A 1 84 ? -12.693 5.830 20.310 1.00 91.75 84 ALA A CA 1
ATOM 671 C C . ALA A 1 84 ? -13.902 5.696 21.250 1.00 91.75 84 ALA A C 1
ATOM 673 O O . ALA A 1 84 ? -14.016 6.454 22.209 1.00 91.75 84 ALA A O 1
ATOM 674 N N . LYS A 1 85 ? -14.781 4.707 21.025 1.00 89.75 85 LYS A N 1
ATOM 675 C CA . LYS A 1 85 ? -15.914 4.422 21.924 1.00 89.75 85 LYS A CA 1
ATOM 676 C C . LYS A 1 85 ? -15.458 3.957 23.307 1.00 89.75 85 LYS A C 1
ATOM 678 O O . LYS A 1 85 ? -16.063 4.355 24.298 1.00 89.75 85 LYS A O 1
ATOM 683 N N . PHE A 1 86 ? -14.415 3.129 23.377 1.00 90.50 86 PHE A N 1
ATOM 684 C CA . PHE A 1 86 ? -13.838 2.706 24.655 1.00 90.50 86 PHE A CA 1
ATOM 685 C C . PHE A 1 86 ? -13.251 3.892 25.423 1.00 90.50 86 PHE A C 1
ATOM 687 O O . PHE A 1 86 ? -13.610 4.100 26.577 1.00 90.50 86 PHE A O 1
ATOM 694 N N . LEU A 1 87 ? -12.441 4.723 24.765 1.00 88.38 87 LEU A N 1
ATOM 695 C CA . LEU A 1 87 ? -11.829 5.899 25.389 1.00 88.38 87 LEU A CA 1
ATOM 696 C C . LEU A 1 87 ? -12.870 6.937 25.841 1.00 88.38 87 LEU A C 1
ATOM 698 O O . LEU A 1 87 ? -12.746 7.508 26.920 1.00 88.38 87 LEU A O 1
ATOM 702 N N . ALA A 1 88 ? -13.941 7.143 25.068 1.00 82.12 88 ALA A N 1
ATOM 703 C CA . ALA A 1 88 ? -15.027 8.052 25.444 1.00 82.12 88 ALA A CA 1
ATOM 704 C C . ALA A 1 88 ? -15.780 7.602 26.711 1.00 82.12 88 ALA A C 1
ATOM 706 O O . ALA A 1 88 ? -16.282 8.433 27.465 1.00 82.12 88 ALA A O 1
ATOM 707 N N . ARG A 1 89 ? -15.842 6.290 26.970 1.00 70.44 89 ARG A N 1
ATOM 708 C CA . ARG A 1 89 ? -16.495 5.726 28.158 1.00 70.44 89 ARG A CA 1
ATOM 709 C C . ARG A 1 89 ? -15.676 5.927 29.439 1.00 70.44 89 ARG A C 1
ATOM 711 O O . ARG A 1 89 ? -16.267 5.975 30.514 1.00 70.44 89 ARG A O 1
ATOM 718 N N . GLU A 1 90 ? -14.356 6.062 29.342 1.00 62.94 90 GLU A N 1
ATOM 719 C CA . GLU A 1 90 ? -13.476 6.279 30.502 1.00 62.94 90 GLU A CA 1
ATOM 720 C C . GLU A 1 90 ? -13.345 7.759 30.896 1.00 62.94 90 GLU A C 1
ATOM 722 O O . GLU A 1 90 ? -13.099 8.051 32.059 1.00 62.94 90 GLU A O 1
ATOM 727 N N . GLY A 1 91 ? -13.600 8.699 29.976 1.00 59.47 91 GLY A N 1
ATOM 728 C CA . GLY A 1 91 ? -13.565 10.146 30.248 1.00 59.47 91 GLY A CA 1
ATOM 729 C C . GLY A 1 91 ? -14.816 10.736 30.918 1.00 59.47 91 GLY A C 1
ATOM 730 O O . GLY A 1 91 ? -14.911 11.952 31.043 1.00 59.47 91 GLY A O 1
ATOM 731 N N . THR A 1 92 ? -15.792 9.906 31.309 1.00 54.19 92 THR A N 1
ATOM 732 C CA . THR A 1 92 ? -17.050 10.348 31.959 1.00 54.19 92 THR A CA 1
ATOM 733 C C . THR A 1 92 ? -17.129 9.909 33.434 1.00 54.19 92 THR A C 1
ATOM 735 O O . THR A 1 92 ? -18.217 9.681 33.961 1.00 54.19 92 THR A O 1
ATOM 738 N N . ARG A 1 93 ? -15.988 9.748 34.112 1.00 43.84 93 ARG A N 1
ATOM 739 C CA . ARG A 1 93 ? -15.910 9.489 35.557 1.00 43.84 93 ARG A CA 1
ATOM 740 C C . ARG A 1 93 ? -14.941 10.432 36.244 1.00 43.84 93 ARG A C 1
ATOM 742 O O . ARG A 1 93 ? -13.913 10.758 35.615 1.00 43.84 93 ARG A O 1
#

Sequence (93 aa):
MLHPIEVRIRYGNPIGGTMSPKSDVWQGTLYPQLMKLEEDGYITGSWGVSENGQRAKFYRLTKPGRRRLAKVAQDWQQTTAILAKFLAREGTR

Foldseek 3Di:
DPDFPWPKDFDDDPPDDDDDPVNVCCVPPVVVVVVVCVVVVQKDWDWDQPPVRTIIITIGGDPVNVVVVVVVVVVVVVVVVVVVVVVVVVVPD